Protein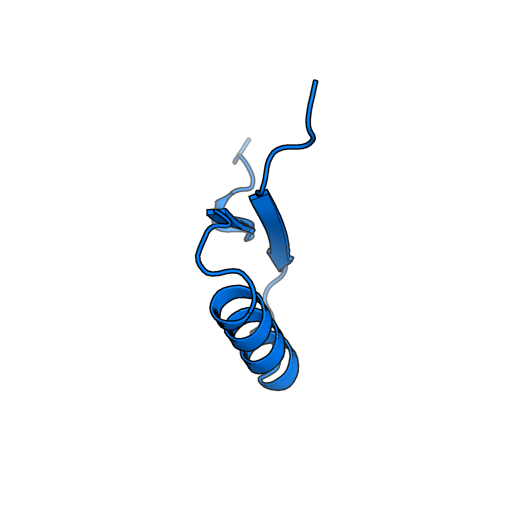 AF-A0A965K8N2-F1 (afdb_monomer_lite)

Foldseek 3Di:
DDDALEAEAEDEDDDDDPPVVVVVVVVVCVVCVVGHYDYHYPVNDDDD

Secondary structure (DSSP, 8-state):
-PPP-EEEEE--SSSPPPHHHHHHHHHHHHH-TTSEEEEE-GGGSPP-

Structure (mmCIF, N/CA/C/O backbone):
data_AF-A0A965K8N2-F1
#
_entry.id   AF-A0A965K8N2-F1
#
loop_
_atom_site.group_PDB
_atom_site.id
_atom_site.type_symbol
_atom_site.label_atom_id
_atom_site.label_alt_id
_atom_site.label_comp_id
_atom_site.label_asym_id
_atom_site.label_entity_id
_atom_site.label_seq_id
_atom_site.pdbx_PDB_ins_code
_atom_site.Cartn_x
_atom_site.Cartn_y
_atom_site.Cartn_z
_atom_site.occupancy
_atom_site.B_iso_or_equiv
_atom_site.auth_seq_id
_atom_site.auth_comp_id
_atom_site.auth_asym_id
_atom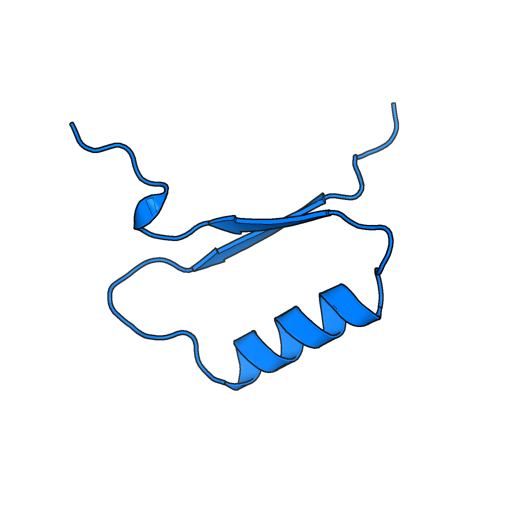_site.auth_atom_id
_atom_site.pdbx_PDB_model_num
ATOM 1 N N . MET A 1 1 ? 18.159 12.312 -14.086 1.00 71.19 1 MET A N 1
ATOM 2 C CA . MET A 1 1 ? 17.727 11.386 -13.017 1.00 71.19 1 MET A CA 1
ATOM 3 C C . MET A 1 1 ? 16.266 11.059 -13.261 1.00 71.19 1 MET A C 1
ATOM 5 O O . MET A 1 1 ? 15.504 11.993 -13.473 1.00 71.19 1 MET A O 1
ATOM 9 N N . ALA A 1 2 ? 15.898 9.780 -13.319 1.00 89.81 2 ALA A N 1
ATOM 10 C CA . ALA A 1 2 ? 14.497 9.372 -13.420 1.00 89.81 2 ALA A CA 1
ATOM 11 C C . ALA A 1 2 ? 13.899 9.236 -12.015 1.00 89.81 2 ALA A C 1
ATOM 13 O O . ALA A 1 2 ? 14.619 8.911 -11.072 1.00 89.81 2 ALA A O 1
ATOM 14 N N . ILE A 1 3 ? 12.598 9.486 -11.883 1.00 93.69 3 ILE A N 1
ATOM 15 C CA . ILE A 1 3 ? 11.873 9.205 -10.642 1.00 93.69 3 ILE A CA 1
ATOM 16 C C . ILE A 1 3 ? 11.824 7.674 -10.468 1.00 93.69 3 ILE A C 1
ATOM 18 O O . ILE A 1 3 ? 11.475 6.984 -11.432 1.00 93.69 3 ILE A O 1
ATOM 22 N N . PRO A 1 4 ? 12.183 7.127 -9.292 1.00 95.69 4 PRO A N 1
ATOM 23 C CA . PRO A 1 4 ? 12.065 5.698 -9.025 1.00 95.69 4 PRO A CA 1
ATOM 24 C C . PRO A 1 4 ? 10.621 5.206 -9.172 1.00 95.69 4 PRO A C 1
ATOM 26 O O . PRO A 1 4 ? 9.675 5.898 -8.800 1.00 95.69 4 PRO A O 1
ATOM 29 N N . LYS A 1 5 ? 10.453 3.983 -9.679 1.00 96.69 5 LYS A N 1
ATOM 30 C CA . LYS A 1 5 ? 9.152 3.311 -9.807 1.00 96.69 5 LYS A CA 1
ATOM 31 C C . LYS A 1 5 ? 8.728 2.707 -8.467 1.00 96.69 5 LYS A C 1
ATOM 33 O O . LYS A 1 5 ? 8.691 1.490 -8.318 1.00 96.69 5 LYS A O 1
ATOM 38 N N . ILE A 1 6 ? 8.476 3.566 -7.483 1.00 97.25 6 ILE A N 1
ATOM 39 C CA . ILE A 1 6 ? 8.064 3.165 -6.135 1.00 97.25 6 ILE A CA 1
ATOM 40 C C . ILE A 1 6 ? 6.713 3.808 -5.830 1.00 97.25 6 ILE A C 1
ATOM 42 O O . ILE A 1 6 ? 6.578 5.033 -5.835 1.00 97.25 6 ILE A O 1
ATOM 46 N N . LEU A 1 7 ? 5.703 2.983 -5.565 1.00 96.75 7 LEU A N 1
ATOM 47 C CA . LEU A 1 7 ? 4.383 3.425 -5.142 1.00 96.75 7 LEU A CA 1
ATOM 48 C C . LEU A 1 7 ? 4.287 3.369 -3.616 1.00 96.75 7 LEU A C 1
ATOM 50 O O . LEU A 1 7 ? 4.141 2.298 -3.026 1.00 96.75 7 LEU A O 1
ATOM 54 N N . HIS A 1 8 ? 4.332 4.542 -2.993 1.00 96.56 8 HIS A N 1
ATOM 55 C CA . HIS A 1 8 ? 4.134 4.700 -1.558 1.00 96.56 8 HIS A CA 1
ATOM 56 C C . HIS A 1 8 ? 2.647 4.893 -1.240 1.00 96.56 8 HIS A C 1
ATOM 58 O O . HIS A 1 8 ? 1.999 5.790 -1.780 1.00 96.56 8 HIS A O 1
ATOM 64 N N . GLN A 1 9 ? 2.108 4.085 -0.331 1.00 96.12 9 GLN A N 1
ATOM 65 C CA . GLN A 1 9 ? 0.798 4.294 0.282 1.00 96.12 9 GLN A CA 1
ATOM 66 C C . GLN A 1 9 ? 0.936 4.393 1.795 1.00 96.12 9 GLN A C 1
ATOM 68 O O . GLN A 1 9 ? 1.823 3.792 2.390 1.00 96.12 9 GLN A O 1
ATOM 73 N N . VAL A 1 10 ? 0.039 5.155 2.411 1.00 96.44 10 VAL A N 1
ATOM 74 C CA . VAL A 1 10 ? 0.010 5.375 3.855 1.00 96.44 10 VAL A CA 1
ATOM 75 C C . VAL A 1 10 ? -1.392 5.047 4.348 1.00 96.44 10 VAL A C 1
ATOM 77 O O . VAL A 1 10 ? -2.376 5.550 3.802 1.00 96.44 10 VAL A O 1
ATOM 80 N N . TRP A 1 11 ? -1.484 4.204 5.370 1.00 96.31 11 TRP A N 1
ATOM 81 C CA . TRP A 1 11 ? -2.724 3.927 6.081 1.00 96.31 11 TRP A CA 1
ATOM 82 C C . TRP A 1 11 ? -2.453 3.877 7.577 1.00 96.31 11 TRP A C 1
ATOM 84 O O . TRP A 1 11 ? -1.803 2.953 8.055 1.00 96.31 11 TRP A O 1
ATOM 94 N N . LEU A 1 12 ? -2.947 4.882 8.293 1.00 95.56 12 LEU A N 1
ATOM 95 C CA . LEU A 1 12 ? -2.678 5.084 9.712 1.00 95.56 12 LEU A CA 1
ATOM 96 C C . LEU A 1 12 ? -3.974 5.100 10.516 1.00 95.56 12 LEU A C 1
ATOM 98 O O . LEU A 1 12 ? -5.042 5.466 10.010 1.00 95.56 12 LEU A O 1
ATOM 102 N N . GLY A 1 13 ? -3.847 4.791 11.797 1.00 93.50 13 GLY A N 1
ATOM 103 C CA . GLY A 1 13 ? -4.921 4.799 12.765 1.00 93.50 13 GLY A CA 1
ATOM 104 C C . GLY A 1 13 ? -5.572 3.429 12.967 1.00 93.50 13 GLY A C 1
ATOM 105 O O . GLY A 1 13 ? -5.334 2.465 12.244 1.00 93.50 13 GLY A O 1
ATOM 106 N N . PRO A 1 14 ? -6.468 3.333 13.961 1.00 92.81 14 PRO A N 1
ATOM 107 C CA . PRO A 1 14 ? -6.947 2.049 14.471 1.00 92.81 14 PRO A CA 1
ATOM 108 C C . PRO A 1 14 ? -7.962 1.356 13.555 1.00 92.81 14 PRO A C 1
ATOM 110 O O . PRO A 1 14 ? -8.398 0.245 13.846 1.00 92.81 14 PRO A O 1
ATOM 113 N N . LYS A 1 15 ? -8.417 2.028 12.494 1.00 95.81 15 LYS A N 1
ATOM 114 C CA . LYS A 1 15 ? -9.467 1.507 11.620 1.00 95.81 15 LYS A CA 1
ATOM 115 C C . LYS A 1 15 ? -8.857 0.670 10.511 1.00 95.81 15 LYS A C 1
ATOM 117 O O . LYS A 1 15 ? -7.886 1.071 9.875 1.00 95.81 15 LYS A O 1
ATOM 122 N N . GLU A 1 16 ? -9.496 -0.455 10.226 1.00 95.00 16 GLU A N 1
ATOM 123 C CA . GLU A 1 16 ? -9.161 -1.250 9.054 1.00 95.00 16 GLU A CA 1
ATOM 124 C C . GLU A 1 16 ? -9.393 -0.455 7.768 1.00 95.00 16 GLU A C 1
ATOM 126 O O . GLU A 1 16 ? -10.308 0.371 7.672 1.00 95.00 16 GLU A O 1
ATOM 131 N N . MET A 1 17 ? -8.557 -0.726 6.767 1.00 95.81 17 MET A N 1
ATOM 132 C CA . MET A 1 17 ? -8.687 -0.130 5.446 1.00 95.81 17 MET A CA 1
ATOM 133 C C . MET A 1 17 ? -9.984 -0.609 4.778 1.00 95.81 17 MET A C 1
ATOM 135 O O . MET A 1 17 ? -10.146 -1.813 4.570 1.00 95.81 17 MET A O 1
ATOM 139 N N . PRO A 1 18 ? -10.893 0.302 4.381 1.00 96.94 18 PRO A N 1
ATOM 140 C CA . PRO A 1 18 ? -12.087 -0.055 3.628 1.00 96.94 18 PRO A CA 1
ATOM 141 C C . PRO A 1 18 ? -11.776 -0.896 2.384 1.00 96.94 18 PRO A C 1
ATOM 143 O O . PRO A 1 18 ? -10.824 -0.617 1.649 1.00 96.94 18 PRO A O 1
ATOM 146 N N . ALA A 1 19 ? -12.635 -1.878 2.095 1.00 97.31 19 ALA A N 1
ATOM 147 C CA . ALA A 1 19 ? -12.440 -2.845 1.010 1.00 97.31 19 AL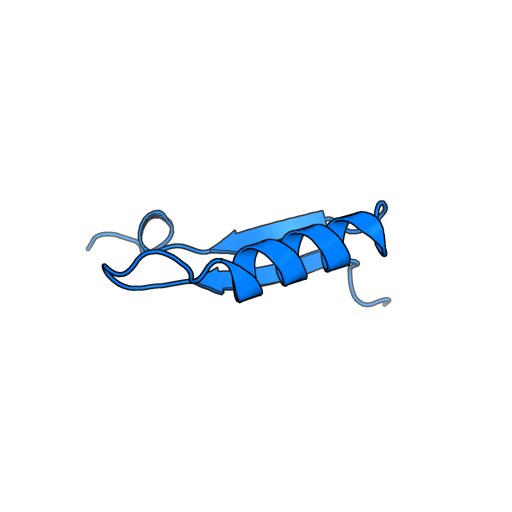A A CA 1
ATOM 148 C C . ALA A 1 19 ? -12.200 -2.200 -0.370 1.00 97.31 19 ALA A C 1
ATOM 150 O O . ALA A 1 19 ? -11.440 -2.724 -1.183 1.00 97.31 19 ALA A O 1
ATOM 151 N N . GLN A 1 20 ? -12.801 -1.036 -0.631 1.00 97.38 20 GLN A N 1
ATOM 152 C CA . GLN A 1 20 ? -12.589 -0.293 -1.876 1.00 97.38 20 GLN A CA 1
ATOM 153 C C . GLN A 1 20 ? -11.129 0.158 -2.059 1.00 97.38 20 GLN A C 1
ATOM 155 O O . GLN A 1 20 ? -10.591 0.051 -3.157 1.00 97.38 20 GLN A O 1
ATOM 160 N N . PHE A 1 21 ? -10.452 0.586 -0.988 1.00 96.44 21 PHE A N 1
ATOM 161 C CA . PHE A 1 21 ? -9.055 1.02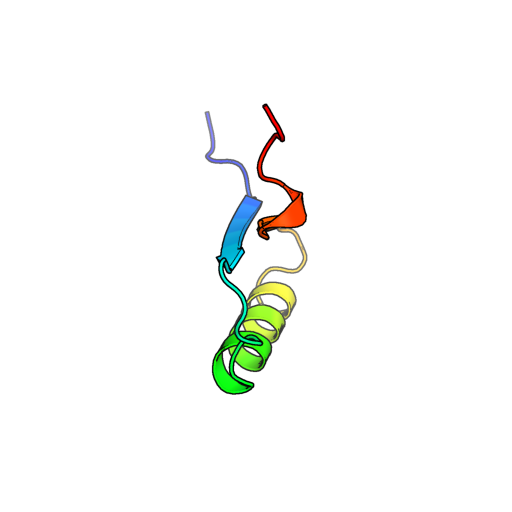6 -1.050 1.00 96.44 21 PHE A CA 1
ATOM 162 C C . PHE A 1 21 ? -8.100 -0.160 -1.175 1.00 96.44 21 PHE A C 1
ATOM 164 O O . PHE A 1 21 ? -7.120 -0.081 -1.913 1.00 96.44 21 PHE A O 1
ATOM 171 N N . VAL A 1 22 ? -8.440 -1.288 -0.544 1.00 96.62 22 VAL A N 1
ATOM 172 C CA . VAL A 1 22 ? -7.753 -2.567 -0.762 1.00 96.62 22 VAL A CA 1
ATOM 173 C C . VAL A 1 22 ? -7.846 -2.971 -2.237 1.00 96.62 22 VAL A C 1
ATOM 175 O O . VAL A 1 22 ? -6.829 -3.268 -2.857 1.00 96.62 22 VAL A O 1
ATOM 178 N N . SER A 1 23 ? -9.043 -2.913 -2.829 1.00 97.56 23 SER A N 1
ATOM 179 C CA . SER A 1 23 ? -9.253 -3.228 -4.248 1.00 97.56 23 SER A CA 1
ATOM 180 C C . SER A 1 23 ? -8.437 -2.321 -5.170 1.00 97.56 23 SER A C 1
ATOM 182 O O . SER A 1 23 ? -7.783 -2.806 -6.094 1.00 97.56 23 SER A O 1
ATOM 184 N N . TRP A 1 24 ? -8.410 -1.013 -4.908 1.00 96.62 24 TRP A N 1
ATOM 185 C CA . TRP A 1 24 ? -7.612 -0.082 -5.707 1.00 96.62 24 TRP A CA 1
ATOM 186 C C . TRP A 1 24 ? -6.121 -0.354 -5.583 1.00 96.62 24 TRP A C 1
ATOM 188 O O . TRP A 1 24 ? -5.433 -0.393 -6.599 1.00 96.62 24 TRP A O 1
ATOM 198 N N . ARG A 1 25 ? -5.616 -0.602 -4.371 1.00 95.81 25 ARG A N 1
ATOM 199 C CA . ARG A 1 25 ? -4.219 -0.991 -4.157 1.00 95.81 25 ARG A CA 1
ATOM 200 C C . ARG A 1 25 ? -3.840 -2.209 -4.997 1.00 95.81 25 ARG A C 1
ATOM 202 O O . ARG A 1 25 ? -2.822 -2.174 -5.683 1.00 95.81 25 ARG A O 1
ATOM 209 N N . GLU A 1 26 ? -4.649 -3.266 -4.979 1.00 96.56 26 GLU A N 1
ATOM 210 C CA . GLU A 1 26 ? -4.355 -4.460 -5.779 1.00 96.56 26 GLU A CA 1
ATOM 211 C C . GLU A 1 26 ? -4.415 -4.175 -7.288 1.00 96.56 26 GLU A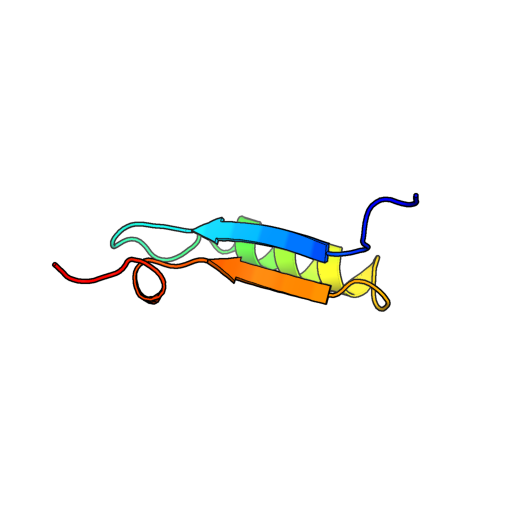 C 1
ATOM 213 O O . GLU A 1 26 ? -3.607 -4.711 -8.045 1.00 96.56 26 GLU A O 1
ATOM 218 N N . GLN A 1 27 ? -5.310 -3.293 -7.743 1.00 97.75 27 GLN A N 1
ATOM 219 C CA . GLN A 1 27 ? -5.339 -2.857 -9.143 1.00 97.75 27 GLN A CA 1
ATOM 220 C C . GLN A 1 27 ? -4.072 -2.092 -9.536 1.00 97.75 27 GLN A C 1
ATOM 222 O O . GLN A 1 27 ? -3.496 -2.385 -10.583 1.00 97.75 27 GLN A O 1
ATOM 227 N N . TRP A 1 28 ? -3.583 -1.181 -8.689 1.00 96.88 28 TRP A N 1
ATOM 228 C CA . TRP A 1 28 ? -2.331 -0.461 -8.936 1.00 96.88 28 TRP A CA 1
ATOM 229 C C . TRP A 1 28 ? -1.146 -1.414 -9.097 1.00 96.88 28 TRP A C 1
ATOM 231 O O . TRP A 1 28 ? -0.395 -1.278 -10.061 1.00 96.88 28 TRP A O 1
ATOM 241 N N . ARG A 1 29 ? -1.036 -2.423 -8.223 1.00 96.19 29 ARG A N 1
ATOM 242 C CA . ARG A 1 29 ? 0.009 -3.461 -8.288 1.00 96.19 29 ARG A CA 1
ATOM 243 C C . ARG A 1 29 ? -0.086 -4.323 -9.550 1.00 96.19 29 ARG A C 1
ATOM 245 O O . ARG A 1 29 ? 0.935 -4.714 -10.099 1.00 96.19 29 ARG A O 1
ATOM 252 N N . ARG A 1 30 ? -1.302 -4.613 -10.028 1.00 97.62 30 ARG A N 1
ATOM 253 C CA . ARG A 1 30 ? -1.523 -5.373 -11.273 1.00 97.62 30 ARG A CA 1
ATOM 254 C C . ARG A 1 30 ? -1.166 -4.578 -12.524 1.00 97.62 30 ARG A C 1
ATOM 256 O O . ARG A 1 30 ? -0.635 -5.152 -13.466 1.00 97.62 30 ARG A O 1
ATOM 263 N N . LEU A 1 31 ? -1.487 -3.286 -12.542 1.00 97.88 31 LEU A N 1
ATOM 264 C CA . LEU A 1 31 ? -1.215 -2.402 -13.679 1.00 97.88 31 LEU A CA 1
ATOM 265 C C . LEU A 1 31 ? 0.266 -2.014 -13.782 1.00 97.88 31 LEU A C 1
ATOM 267 O O . LEU A 1 31 ? 0.731 -1.697 -14.872 1.00 97.88 31 LEU A O 1
ATOM 271 N N . HIS A 1 32 ? 0.998 -2.067 -12.667 1.00 96.94 32 HIS A N 1
ATOM 272 C CA . HIS A 1 32 ? 2.400 -1.659 -12.574 1.00 96.94 32 HIS A CA 1
ATOM 273 C C . HIS A 1 32 ? 3.241 -2.770 -11.926 1.00 96.94 32 HIS A C 1
ATOM 275 O O . HIS A 1 32 ? 3.750 -2.595 -10.818 1.00 96.94 32 HIS A O 1
ATOM 281 N N . PRO A 1 33 ? 3.366 -3.940 -12.578 1.00 96.56 33 PRO A N 1
ATOM 282 C CA . PRO A 1 33 ? 4.042 -5.098 -11.992 1.00 96.56 33 PRO A CA 1
ATOM 283 C C . PRO A 1 33 ? 5.551 -4.890 -11.802 1.00 96.56 33 PRO A C 1
ATOM 285 O O . PRO A 1 33 ? 6.182 -5.629 -11.054 1.00 96.56 33 PRO A O 1
ATOM 288 N N . ASP A 1 34 ? 6.134 -3.904 -12.485 1.00 97.38 34 ASP A N 1
ATOM 289 C CA . ASP A 1 34 ? 7.542 -3.518 -12.401 1.00 97.38 34 ASP A CA 1
ATOM 290 C C . ASP A 1 34 ? 7.820 -2.435 -11.346 1.00 97.38 34 ASP A C 1
ATOM 292 O O . ASP A 1 34 ? 8.966 -2.007 -11.202 1.00 97.38 34 ASP A O 1
ATOM 296 N N . TRP A 1 35 ? 6.793 -1.963 -10.633 1.00 97.44 35 TRP A N 1
ATOM 297 C CA . TRP A 1 35 ? 6.940 -0.965 -9.577 1.00 97.44 35 TRP A CA 1
ATOM 298 C C . TRP A 1 35 ? 7.056 -1.650 -8.220 1.00 97.44 35 TRP A C 1
ATOM 300 O O . TRP A 1 35 ? 6.328 -2.594 -7.907 1.00 97.44 35 TRP A O 1
ATOM 310 N N . GLU A 1 36 ? 7.942 -1.131 -7.380 1.00 97.50 36 GLU A N 1
ATOM 311 C CA . GLU 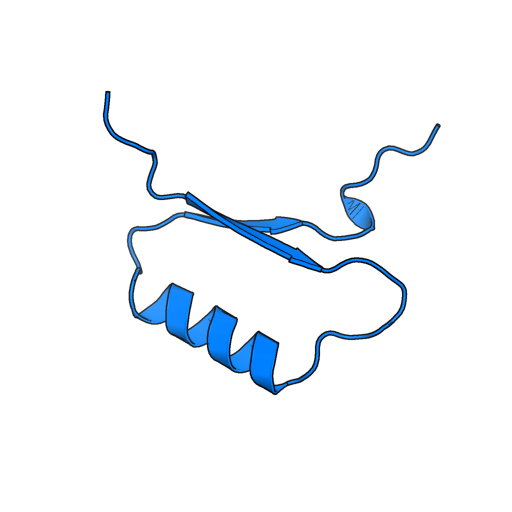A 1 36 ? 7.982 -1.506 -5.975 1.00 97.50 36 GLU A CA 1
ATOM 312 C C . GLU A 1 36 ? 6.793 -0.870 -5.251 1.00 97.50 36 GLU A C 1
ATOM 314 O O . GLU A 1 36 ? 6.443 0.287 -5.491 1.00 97.50 36 GLU A O 1
ATOM 319 N N . TYR A 1 37 ? 6.151 -1.624 -4.366 1.00 97.25 37 TYR A N 1
ATOM 320 C CA . TYR A 1 37 ? 5.014 -1.141 -3.596 1.00 97.25 37 TYR A CA 1
ATOM 321 C C . TYR A 1 37 ? 5.354 -1.145 -2.108 1.00 97.25 37 TYR A C 1
ATOM 323 O O . TYR A 1 37 ? 5.677 -2.199 -1.559 1.00 97.25 37 TYR A O 1
ATOM 331 N N . MET A 1 38 ? 5.217 0.011 -1.456 1.00 96.75 38 MET A N 1
ATOM 332 C CA . MET A 1 38 ? 5.454 0.166 -0.023 1.00 96.75 38 MET A CA 1
ATOM 333 C C . MET A 1 38 ? 4.216 0.740 0.668 1.00 96.75 38 MET A C 1
ATOM 335 O O . MET A 1 38 ? 3.758 1.836 0.337 1.00 96.75 38 MET A O 1
ATOM 339 N N . LEU A 1 39 ? 3.683 -0.009 1.636 1.00 96.38 39 LEU A N 1
ATOM 340 C CA . LEU A 1 39 ? 2.585 0.423 2.497 1.00 96.38 39 LEU A CA 1
ATOM 341 C C . LEU A 1 39 ? 3.128 0.764 3.880 1.00 96.38 39 LEU A C 1
ATOM 343 O O . LEU A 1 39 ? 3.578 -0.127 4.593 1.00 96.38 39 LEU A O 1
ATOM 347 N N . HIS A 1 40 ? 3.010 2.032 4.249 1.00 96.06 40 HIS A N 1
ATOM 348 C CA . HIS A 1 40 ? 3.316 2.531 5.582 1.00 96.06 40 HIS A CA 1
ATOM 349 C C . HIS A 1 40 ? 2.084 2.444 6.475 1.00 96.06 40 HIS A C 1
ATOM 351 O O . HIS A 1 40 ? 0.988 2.864 6.087 1.00 96.06 40 HIS A O 1
ATOM 357 N N . THR A 1 41 ? 2.281 1.919 7.674 1.00 95.50 41 THR A N 1
ATOM 358 C CA . THR A 1 41 ? 1.268 1.703 8.707 1.00 95.50 41 THR A CA 1
ATOM 359 C C . THR A 1 41 ? 1.731 2.272 10.043 1.00 95.50 41 THR A C 1
ATOM 361 O O . THR A 1 41 ? 2.870 2.710 10.177 1.00 95.50 41 THR A O 1
ATOM 364 N N . ASP A 1 42 ? 0.884 2.224 11.074 1.00 94.50 42 ASP A N 1
ATOM 365 C CA . ASP A 1 42 ? 1.274 2.648 12.427 1.00 94.50 42 ASP A CA 1
ATOM 366 C C . ASP A 1 42 ? 2.491 1.881 12.982 1.00 94.50 42 ASP A C 1
ATOM 368 O O . ASP A 1 42 ? 3.149 2.356 13.901 1.00 94.50 42 ASP A O 1
ATOM 372 N N . LYS A 1 43 ? 2.829 0.712 12.415 1.00 92.12 43 LYS A N 1
ATOM 373 C CA . LYS A 1 43 ? 4.025 -0.066 12.785 1.00 92.12 43 LYS A CA 1
ATOM 374 C C . LYS A 1 43 ? 5.335 0.586 12.349 1.00 92.12 43 LYS A C 1
ATOM 376 O O . LYS A 1 43 ? 6.377 0.257 12.904 1.00 92.12 43 LYS A O 1
ATOM 381 N N . ASP A 1 44 ? 5.278 1.464 11.355 1.00 92.75 44 ASP A N 1
ATOM 382 C CA . ASP A 1 44 ? 6.442 2.142 10.785 1.00 92.75 44 ASP A CA 1
ATOM 383 C C . ASP A 1 44 ? 6.754 3.456 11.525 1.00 92.75 44 ASP A C 1
ATOM 385 O O . ASP A 1 44 ? 7.738 4.130 11.221 1.00 92.75 44 ASP A O 1
ATOM 389 N N . ILE A 1 45 ? 5.925 3.821 12.512 1.00 89.25 45 ILE A N 1
ATOM 390 C CA . ILE A 1 45 ? 6.132 4.986 13.370 1.00 89.25 45 ILE A CA 1
ATOM 391 C C . ILE A 1 45 ? 7.139 4.608 14.473 1.00 89.25 45 ILE A C 1
ATOM 393 O O . ILE A 1 45 ? 6.874 3.673 15.235 1.00 89.25 45 ILE A O 1
ATOM 397 N N . PRO A 1 46 ? 8.282 5.313 14.591 1.00 87.94 46 PRO A N 1
ATOM 398 C CA . PRO A 1 46 ? 9.236 5.088 15.674 1.00 87.94 46 PRO A CA 1
ATOM 399 C C . PRO A 1 46 ? 8.577 5.280 17.044 1.00 87.94 46 PRO A C 1
ATOM 401 O O . PRO A 1 46 ? 7.814 6.227 17.233 1.00 87.94 46 PRO A O 1
ATOM 404 N N . GLN A 1 47 ? 8.884 4.400 17.998 1.00 78.81 47 GLN A N 1
ATOM 405 C CA . GLN A 1 47 ? 8.502 4.611 19.396 1.00 78.81 47 GLN A CA 1
ATOM 406 C C . GLN A 1 47 ? 9.604 5.414 20.095 1.00 78.81 47 GLN A C 1
ATOM 408 O O . GLN A 1 47 ? 10.776 5.051 19.980 1.00 78.81 47 GLN A O 1
ATOM 413 N N . GLU A 1 48 ? 9.219 6.516 20.744 1.00 69.56 48 GLU A N 1
ATOM 414 C CA . GLU A 1 48 ? 10.096 7.364 21.571 1.00 69.56 48 GLU A CA 1
ATOM 415 C C . GLU A 1 48 ? 10.443 6.715 22.917 1.00 69.56 48 GLU A C 1
ATOM 417 O O . GLU A 1 48 ? 9.574 6.012 23.487 1.00 69.56 48 GLU A O 1
#

Radius of gyration: 12.91 Å; chains: 1; bounding box: 30×17×35 Å

Sequence (48 aa):
MAIPKILHQVWLGPKEMPAQFVSWREQWRRLHPDWEYMLHTDKDIPQE

pLDDT: mean 94.28, std 5.95, range [69.56, 97.88]